Protein AF-A0A382XL90-F1 (afdb_monomer_lite)

pLDDT: mean 75.38, std 9.01, range [50.06, 89.25]

Organism: NCBI:txid408172

Radius of gyration: 14.76 Å; chains: 1; bounding box: 41×20×35 Å

Sequence (97 aa):
MTETKFIITWEVCWYNDSEEERTEYTDTIEEFDEDDGVESVEDFLEVSDEMFQDDRFDPESGIDQYLEEGGDVNIEYVKICDEDGNELWRDPDYKGE

Structure (mmCIF, N/CA/C/O backbone):
data_AF-A0A382XL90-F1
#
_entry.id   AF-A0A382XL90-F1
#
loop_
_atom_site.group_PDB
_atom_site.id
_atom_site.type_symbol
_atom_site.label_atom_id
_atom_site.label_alt_id
_atom_site.label_comp_id
_atom_site.label_asym_id
_atom_site.label_entity_id
_atom_site.label_seq_id
_atom_site.pdbx_PDB_ins_code
_atom_site.Cartn_x
_atom_site.Cartn_y
_atom_site.Cartn_z
_atom_site.occupancy
_atom_site.B_iso_or_equiv
_atom_site.auth_seq_id
_atom_site.auth_comp_id
_atom_site.auth_asym_id
_atom_site.auth_atom_id
_atom_site.pdbx_PDB_model_num
ATOM 1 N N . MET A 1 1 ? -22.452 5.679 9.203 1.00 50.06 1 MET A N 1
ATOM 2 C CA . MET A 1 1 ? -21.572 6.064 8.093 1.00 50.06 1 MET A CA 1
ATOM 3 C C . MET A 1 1 ? -20.177 5.830 8.618 1.00 50.06 1 M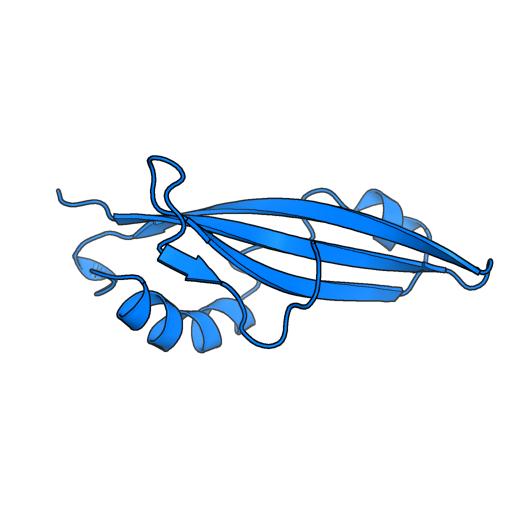ET A C 1
ATOM 5 O O . MET A 1 1 ? -19.531 6.745 9.113 1.00 50.06 1 MET A O 1
ATOM 9 N N . THR A 1 2 ? -19.834 4.555 8.742 1.00 56.06 2 THR A N 1
ATOM 10 C CA . THR A 1 2 ? -18.453 4.115 8.898 1.00 56.06 2 THR A CA 1
ATOM 11 C C . THR A 1 2 ? -17.988 3.858 7.477 1.00 56.06 2 THR A C 1
ATOM 13 O O . THR A 1 2 ? -18.216 2.782 6.944 1.00 56.06 2 THR A O 1
ATOM 16 N N . GLU A 1 3 ? -17.511 4.916 6.831 1.00 73.88 3 GLU A N 1
ATOM 17 C CA . GLU A 1 3 ? -16.826 4.819 5.544 1.00 73.88 3 GLU A CA 1
ATOM 18 C C . GLU A 1 3 ? -15.400 4.361 5.867 1.00 73.88 3 GLU A C 1
ATOM 20 O O . GLU A 1 3 ? -14.725 4.999 6.678 1.00 73.88 3 GLU A O 1
ATOM 25 N N . THR A 1 4 ? -14.976 3.223 5.320 1.00 82.19 4 THR A N 1
ATOM 26 C CA . THR A 1 4 ? -13.622 2.696 5.517 1.00 82.19 4 THR A CA 1
ATOM 27 C C . THR A 1 4 ? -12.767 3.146 4.350 1.00 82.19 4 THR A C 1
ATOM 29 O O . THR A 1 4 ? -13.088 2.874 3.195 1.00 82.19 4 THR A O 1
ATOM 32 N N . LYS A 1 5 ? -11.663 3.825 4.634 1.00 86.00 5 LYS A N 1
ATOM 33 C CA . LYS A 1 5 ? -10.788 4.371 3.603 1.00 86.00 5 LYS A CA 1
ATOM 34 C C . LYS A 1 5 ? -9.427 3.701 3.644 1.00 86.00 5 LYS A C 1
ATOM 36 O O . LYS A 1 5 ? -8.784 3.657 4.691 1.00 86.00 5 LYS A O 1
ATOM 41 N N . PHE A 1 6 ? -8.981 3.227 2.488 1.00 86.56 6 PHE A N 1
ATOM 42 C CA . PHE A 1 6 ? -7.675 2.609 2.326 1.00 86.56 6 PHE A CA 1
ATOM 43 C C . PHE A 1 6 ? -6.833 3.390 1.328 1.00 86.56 6 PHE A C 1
ATOM 45 O O . PHE A 1 6 ? -7.299 3.826 0.276 1.00 86.56 6 PHE A O 1
ATOM 52 N N . ILE A 1 7 ? -5.566 3.555 1.677 1.00 87.88 7 ILE A N 1
ATOM 53 C CA . ILE A 1 7 ? -4.546 4.162 0.835 1.00 87.88 7 ILE A CA 1
ATOM 54 C C . ILE A 1 7 ? -3.621 3.039 0.401 1.00 87.88 7 ILE A C 1
ATOM 56 O O . ILE A 1 7 ? -2.858 2.491 1.196 1.00 87.88 7 ILE A O 1
ATOM 60 N N . ILE A 1 8 ? -3.702 2.688 -0.867 1.00 85.44 8 ILE A N 1
ATOM 61 C CA . ILE A 1 8 ? -2.953 1.600 -1.462 1.00 85.44 8 ILE A CA 1
ATOM 62 C C . ILE A 1 8 ? -1.736 2.199 -2.150 1.00 85.44 8 ILE A C 1
ATOM 64 O O . ILE A 1 8 ? -1.871 3.113 -2.954 1.00 85.44 8 ILE A O 1
ATOM 68 N N . THR A 1 9 ? -0.543 1.718 -1.819 1.00 86.19 9 THR A N 1
ATOM 69 C CA . THR A 1 9 ? 0.695 2.137 -2.483 1.00 86.19 9 THR A CA 1
ATOM 70 C C . THR A 1 9 ? 1.171 1.046 -3.430 1.00 86.19 9 THR A C 1
ATOM 72 O O . THR A 1 9 ? 1.270 -0.122 -3.041 1.00 86.19 9 THR A O 1
ATOM 75 N N . TRP A 1 10 ? 1.537 1.458 -4.634 1.00 83.50 10 TRP A N 1
ATOM 76 C CA . TRP A 1 10 ? 2.068 0.618 -5.696 1.00 83.50 10 TRP A CA 1
ATOM 77 C C . TRP A 1 10 ? 3.508 1.000 -5.978 1.00 83.50 10 TRP A C 1
ATOM 79 O O . TRP A 1 10 ? 3.871 2.175 -5.919 1.00 83.50 10 TRP A O 1
ATOM 89 N N . GLU A 1 11 ? 4.321 0.007 -6.298 1.00 82.81 11 GLU A N 1
ATOM 90 C CA . GLU A 1 11 ? 5.650 0.190 -6.844 1.00 82.81 11 GLU A CA 1
ATOM 91 C C . GLU A 1 11 ? 5.562 -0.158 -8.316 1.00 82.81 11 GLU A C 1
ATOM 93 O O . GLU A 1 11 ? 5.352 -1.305 -8.703 1.00 82.81 11 GLU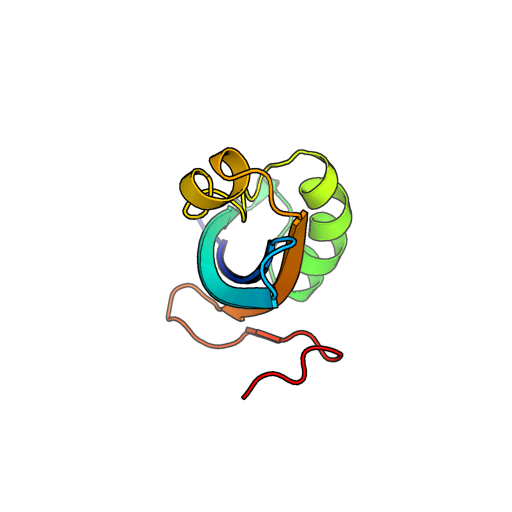 A O 1
ATOM 98 N N . VAL A 1 12 ? 5.700 0.861 -9.143 1.00 80.25 12 VAL A N 1
ATOM 99 C CA . VAL A 1 12 ? 5.637 0.724 -10.581 1.00 80.25 12 VAL A CA 1
ATOM 100 C C . VAL A 1 12 ? 7.054 0.787 -11.114 1.00 80.25 12 VAL A C 1
ATOM 102 O O . VAL A 1 12 ? 7.699 1.835 -11.099 1.00 80.25 12 VAL A O 1
ATOM 105 N N . CYS A 1 13 ? 7.561 -0.353 -11.561 1.00 77.25 13 CYS A N 1
ATOM 106 C CA . CYS A 1 13 ? 8.887 -0.472 -12.136 1.00 77.25 13 CYS A CA 1
ATOM 107 C C . CYS A 1 13 ? 8.770 -0.522 -13.658 1.00 77.25 13 CYS A C 1
ATOM 109 O O . CYS A 1 13 ? 8.296 -1.500 -14.232 1.00 77.25 13 CYS A O 1
ATOM 111 N N . TRP A 1 14 ? 9.192 0.546 -14.320 1.00 76.88 14 TRP A N 1
ATOM 112 C CA . TRP A 1 14 ? 9.263 0.623 -15.771 1.00 76.88 14 TRP A CA 1
ATOM 113 C C . TRP A 1 14 ? 10.660 0.254 -16.252 1.00 76.88 14 TRP A C 1
ATOM 115 O O . TRP A 1 14 ? 11.662 0.720 -15.704 1.00 76.88 14 TRP A O 1
ATOM 125 N N . TYR A 1 15 ? 10.730 -0.546 -17.308 1.00 72.31 15 TYR A N 1
ATOM 126 C CA . TYR A 1 15 ? 11.983 -0.917 -17.949 1.00 72.31 15 TYR A CA 1
ATOM 127 C C . TYR A 1 15 ? 11.845 -0.839 -19.466 1.00 72.31 15 TYR A C 1
ATOM 129 O O . TYR A 1 15 ? 10.965 -1.443 -20.082 1.00 72.31 15 TYR A O 1
ATOM 137 N N . ASN A 1 16 ? 12.757 -0.089 -20.078 1.00 71.38 16 ASN A N 1
ATOM 138 C CA . ASN A 1 16 ? 12.852 0.053 -21.527 1.00 71.38 16 ASN A CA 1
ATOM 139 C C . ASN A 1 16 ? 14.081 -0.694 -22.060 1.00 71.38 16 ASN A C 1
ATOM 141 O O . ASN A 1 16 ? 15.057 -0.920 -21.345 1.00 71.38 16 ASN A O 1
ATOM 145 N N . ASP A 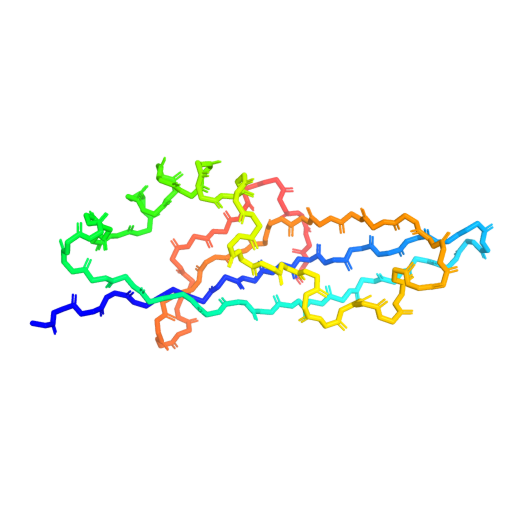1 17 ? 14.061 -1.017 -23.352 1.00 66.81 17 ASP A N 1
ATOM 146 C CA . ASP A 1 17 ? 15.135 -1.668 -24.117 1.00 66.81 17 ASP A CA 1
ATOM 147 C C . ASP A 1 17 ? 16.488 -0.921 -24.014 1.00 66.81 17 ASP A C 1
ATOM 149 O O . ASP A 1 17 ? 17.538 -1.471 -24.331 1.00 66.81 17 ASP A O 1
ATOM 153 N N . SER A 1 18 ? 16.479 0.329 -23.525 1.00 63.62 18 SER A N 1
ATOM 154 C CA . SER A 1 18 ? 17.669 1.158 -23.273 1.00 63.62 18 SER A CA 1
ATOM 155 C C . SER A 1 18 ? 18.365 0.932 -21.915 1.00 63.62 18 SER A C 1
ATOM 157 O O . SER A 1 18 ? 19.249 1.710 -21.570 1.00 63.62 18 SER A O 1
ATOM 159 N N . GLU A 1 19 ? 18.025 -0.126 -21.166 1.00 60.19 19 GLU A N 1
ATOM 160 C CA . GLU A 1 19 ? 18.611 -0.473 -19.849 1.00 60.19 19 GLU A CA 1
ATOM 161 C C . GLU A 1 19 ? 18.361 0.567 -18.731 1.00 60.19 19 GLU A C 1
ATOM 163 O O . GLU A 1 19 ? 19.024 0.542 -17.695 1.00 60.19 19 GLU A O 1
ATOM 168 N N . GLU A 1 20 ? 17.403 1.479 -18.913 1.00 62.44 20 GLU A N 1
ATOM 169 C CA . GLU A 1 20 ? 16.965 2.406 -17.865 1.00 62.44 20 GLU A CA 1
ATOM 170 C C . GLU A 1 20 ? 15.768 1.798 -17.125 1.00 62.44 20 GLU A C 1
ATOM 172 O O . GLU A 1 20 ? 14.665 1.709 -17.665 1.00 62.44 20 GLU A O 1
ATOM 177 N N . GLU A 1 21 ? 16.014 1.350 -15.892 1.00 68.31 21 GLU A N 1
ATOM 178 C CA . GLU A 1 21 ? 14.985 0.943 -14.934 1.00 68.31 21 GLU A CA 1
ATOM 179 C C . GLU A 1 21 ? 14.543 2.160 -14.113 1.00 68.31 21 GLU A C 1
ATOM 181 O O . GLU A 1 21 ? 15.367 2.903 -13.566 1.00 68.31 21 GLU A O 1
ATOM 186 N N . ARG A 1 22 ? 13.233 2.403 -14.056 1.00 74.62 22 ARG A N 1
ATOM 187 C CA . ARG A 1 22 ? 12.650 3.520 -13.318 1.00 74.62 22 ARG A CA 1
ATOM 188 C C . ARG A 1 22 ? 11.539 3.020 -12.416 1.00 74.62 22 ARG A C 1
ATOM 190 O O . ARG A 1 22 ? 10.501 2.581 -12.891 1.00 74.62 22 ARG A O 1
ATOM 197 N N . THR A 1 23 ? 11.765 3.143 -11.118 1.00 77.00 23 THR A N 1
ATOM 198 C CA . THR A 1 23 ? 10.773 2.825 -10.095 1.00 77.00 23 THR A CA 1
ATOM 199 C C . THR A 1 23 ? 10.054 4.100 -9.676 1.00 77.00 23 THR A C 1
ATOM 201 O O . THR A 1 23 ? 10.690 5.050 -9.212 1.00 77.00 23 THR A O 1
ATOM 204 N N . GLU A 1 24 ? 8.739 4.135 -9.845 1.00 79.62 24 GLU A N 1
ATOM 205 C CA . GLU A 1 24 ? 7.864 5.195 -9.350 1.00 79.62 24 GLU A CA 1
ATOM 206 C C . GLU A 1 24 ? 6.864 4.599 -8.360 1.00 79.62 24 GLU A C 1
ATOM 208 O O . GLU A 1 24 ? 6.400 3.476 -8.531 1.00 79.62 24 GLU A O 1
ATOM 213 N N . TYR A 1 25 ? 6.536 5.353 -7.316 1.00 81.38 25 TYR A N 1
ATOM 214 C CA . TYR A 1 25 ? 5.522 4.946 -6.352 1.00 81.38 25 TYR A CA 1
ATOM 215 C C . TYR A 1 25 ? 4.246 5.723 -6.627 1.00 81.38 25 TYR A C 1
ATOM 217 O O . TYR A 1 25 ? 4.275 6.957 -6.625 1.00 81.38 25 TYR A O 1
ATOM 225 N N . THR A 1 26 ? 3.149 5.011 -6.848 1.00 82.25 26 THR A N 1
ATOM 226 C CA . THR A 1 26 ? 1.821 5.608 -7.001 1.00 82.25 26 THR A CA 1
ATOM 227 C C . THR A 1 26 ? 0.967 5.252 -5.793 1.00 82.25 26 THR A C 1
ATOM 229 O O . THR A 1 26 ? 1.164 4.216 -5.151 1.00 82.25 26 THR A O 1
ATOM 232 N N . ASP A 1 27 ? 0.048 6.141 -5.435 1.00 84.69 27 ASP A N 1
ATOM 233 C CA . ASP A 1 27 ? -0.924 5.908 -4.379 1.00 84.69 27 ASP A CA 1
ATOM 234 C C . ASP A 1 27 ? -2.343 6.007 -4.935 1.00 84.69 27 ASP A C 1
ATOM 236 O O . ASP A 1 27 ? -2.698 6.969 -5.615 1.00 84.69 27 ASP A O 1
ATOM 240 N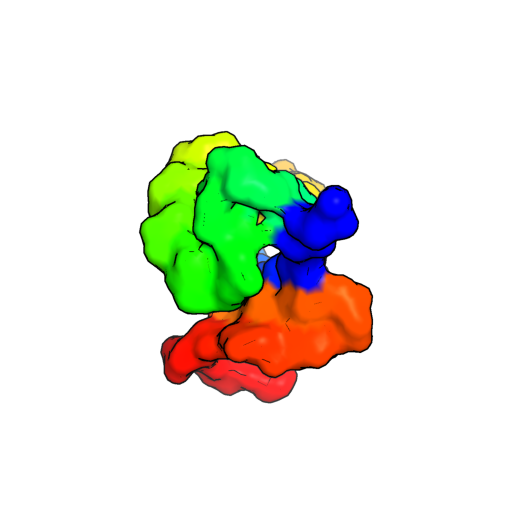 N . THR A 1 28 ? -3.149 4.994 -4.634 1.00 82.75 28 THR A N 1
ATOM 241 C CA . THR A 1 28 ? -4.576 4.965 -4.944 1.00 82.75 28 THR A CA 1
ATOM 242 C C . THR A 1 28 ? -5.346 5.040 -3.642 1.00 82.75 28 THR A C 1
ATOM 244 O O . THR A 1 28 ? -5.065 4.320 -2.684 1.00 82.75 28 THR A O 1
ATOM 247 N N . ILE A 1 29 ? -6.337 5.919 -3.605 1.00 84.50 29 ILE A N 1
ATOM 248 C CA . ILE A 1 29 ? -7.213 6.090 -2.457 1.00 84.50 29 ILE A CA 1
ATOM 249 C C . ILE A 1 29 ? -8.547 5.440 -2.803 1.00 84.50 29 ILE A C 1
ATOM 251 O O . ILE A 1 29 ? -9.202 5.909 -3.729 1.00 84.50 29 ILE A O 1
ATOM 255 N N . GLU A 1 30 ? -8.944 4.414 -2.049 1.00 81.75 30 GLU A N 1
ATOM 256 C CA . GLU A 1 30 ? -10.270 3.803 -2.171 1.00 81.75 30 GLU A CA 1
ATOM 257 C C . GLU A 1 30 ? -11.108 3.971 -0.909 1.00 81.75 30 GLU A C 1
ATOM 259 O O . GLU A 1 30 ? -10.611 3.910 0.220 1.00 81.75 30 GLU A O 1
ATOM 264 N N . GLU A 1 31 ? -12.403 4.175 -1.128 1.00 83.88 31 GLU A N 1
ATOM 265 C CA . GLU A 1 31 ? -13.397 4.432 -0.092 1.00 83.88 31 GLU A CA 1
ATOM 266 C C . GLU A 1 31 ? -14.488 3.359 -0.180 1.00 83.88 31 GLU A C 1
ATOM 268 O O . GLU A 1 31 ? -15.149 3.208 -1.206 1.00 83.88 31 GLU A O 1
ATOM 273 N N . PHE A 1 32 ? -14.654 2.602 0.902 1.00 81.69 32 PHE A N 1
ATOM 274 C CA . PHE A 1 32 ? -15.611 1.510 1.025 1.00 81.69 32 PHE A CA 1
ATOM 275 C C . PHE A 1 32 ? -16.740 1.906 1.971 1.00 81.69 32 PHE A C 1
ATOM 277 O O . PHE A 1 32 ? -16.512 2.392 3.082 1.00 81.69 32 PHE A O 1
ATOM 284 N N . ASP A 1 33 ? -17.970 1.660 1.540 1.00 81.12 33 ASP A N 1
ATOM 285 C CA . ASP A 1 33 ? -19.165 1.826 2.363 1.00 81.12 33 ASP A CA 1
ATOM 286 C C . ASP A 1 33 ? -19.496 0.539 3.145 1.00 81.12 33 ASP A C 1
ATOM 288 O O . ASP A 1 33 ? -19.024 -0.551 2.825 1.00 81.12 33 ASP A O 1
ATOM 292 N N . GLU A 1 34 ? -20.395 0.632 4.136 1.00 75.31 34 GLU A N 1
ATOM 293 C CA . GLU A 1 34 ? -20.915 -0.542 4.874 1.00 75.31 34 GLU A CA 1
ATOM 294 C C . GLU A 1 34 ? -21.556 -1.605 3.948 1.00 75.31 34 GLU A C 1
ATOM 296 O O . GLU A 1 34 ? -21.643 -2.773 4.322 1.00 75.31 34 GLU A O 1
ATOM 301 N N . ASP A 1 35 ? -22.017 -1.218 2.751 1.00 76.25 35 ASP A N 1
ATOM 302 C CA . ASP A 1 35 ? -22.622 -2.129 1.762 1.00 76.25 35 ASP A CA 1
ATOM 303 C C . ASP A 1 35 ? -21.568 -2.939 0.979 1.00 76.25 35 ASP A C 1
ATOM 305 O O . ASP A 1 35 ? -21.885 -4.015 0.474 1.00 76.25 35 ASP A O 1
ATOM 309 N N . ASP A 1 36 ? -20.316 -2.463 0.917 1.00 74.81 36 ASP A N 1
ATOM 310 C CA . ASP A 1 36 ? -19.201 -3.162 0.255 1.00 74.81 36 ASP A CA 1
ATOM 311 C C . ASP A 1 36 ? -18.721 -4.374 1.073 1.00 74.81 36 ASP A C 1
ATOM 313 O O . ASP A 1 36 ? -18.046 -5.255 0.550 1.00 74.81 36 ASP A O 1
ATOM 317 N N . GLY A 1 37 ? -19.088 -4.444 2.359 1.00 75.00 37 GLY A N 1
ATOM 318 C CA . GLY A 1 37 ? -18.689 -5.523 3.266 1.00 75.00 37 GLY A CA 1
ATOM 319 C C . GLY A 1 37 ? -17.260 -5.400 3.799 1.00 75.00 37 GLY A C 1
ATOM 320 O O . GLY A 1 37 ? -16.868 -6.192 4.646 1.00 75.00 37 GLY A O 1
ATOM 321 N N . VAL A 1 38 ? -16.508 -4.379 3.382 1.00 81.12 38 VAL A N 1
ATOM 322 C CA . VAL A 1 38 ? -15.103 -4.202 3.756 1.00 81.12 38 VAL A CA 1
ATOM 323 C C . VAL A 1 38 ? -14.966 -3.395 5.053 1.00 81.12 38 VAL A C 1
ATOM 325 O O . VAL A 1 38 ? -14.885 -2.165 5.058 1.00 81.12 38 VAL A O 1
ATOM 328 N N . GLU A 1 39 ? -14.902 -4.096 6.185 1.00 80.19 39 GLU A N 1
ATOM 329 C CA . GLU A 1 39 ? -14.708 -3.482 7.512 1.00 80.19 39 GLU A CA 1
ATOM 330 C C . GLU A 1 39 ? -13.234 -3.439 7.960 1.00 80.19 39 GLU A C 1
ATOM 332 O O . GLU A 1 39 ? -12.893 -2.815 8.966 1.00 80.19 39 GLU A O 1
ATOM 337 N N . SER A 1 40 ? -12.337 -4.156 7.280 1.00 82.50 40 SER A N 1
ATOM 338 C CA . SER A 1 40 ? -10.932 -4.307 7.682 1.00 82.50 40 SER A CA 1
ATOM 339 C C . SER A 1 40 ? -10.037 -4.652 6.499 1.00 82.50 40 SER A C 1
ATOM 341 O O . SER A 1 40 ? -10.508 -5.097 5.458 1.00 82.50 40 SER A O 1
ATOM 343 N N . VAL A 1 41 ? -8.723 -4.494 6.686 1.00 83.25 41 VAL A N 1
ATOM 344 C CA . VAL A 1 41 ? -7.728 -4.804 5.649 1.00 83.25 41 VAL A CA 1
ATOM 345 C C . VAL A 1 41 ? -7.767 -6.269 5.206 1.00 83.25 41 VAL A C 1
ATOM 347 O O . VAL A 1 41 ? -7.512 -6.559 4.048 1.00 83.25 41 VAL A O 1
ATOM 350 N N . GLU A 1 42 ? -8.105 -7.197 6.105 1.00 83.31 42 GLU A N 1
ATOM 351 C CA . GLU A 1 42 ? -8.250 -8.618 5.761 1.00 83.31 42 GLU A CA 1
ATOM 352 C C . GLU A 1 42 ? -9.427 -8.841 4.804 1.00 83.31 42 GLU A C 1
ATOM 354 O O . GLU A 1 42 ? -9.263 -9.522 3.799 1.00 83.31 42 GLU A O 1
ATOM 359 N N . ASP A 1 43 ? -10.565 -8.197 5.072 1.00 85.69 43 ASP A N 1
ATOM 360 C CA . ASP A 1 43 ? -11.755 -8.240 4.215 1.00 85.69 43 ASP A CA 1
ATOM 361 C C . ASP A 1 43 ? -11.460 -7.605 2.849 1.00 85.69 43 ASP A C 1
ATOM 363 O O . ASP A 1 43 ? -11.748 -8.179 1.801 1.00 85.69 43 ASP A O 1
ATOM 367 N N . PHE A 1 44 ? -10.749 -6.469 2.863 1.00 83.31 44 PHE A N 1
ATOM 368 C CA . PHE A 1 44 ? -10.252 -5.826 1.651 1.00 83.31 44 PHE A CA 1
ATOM 369 C C . PHE A 1 44 ? -9.376 -6.786 0.844 1.00 83.31 44 PHE A C 1
ATOM 371 O O . PHE A 1 44 ? -9.558 -6.884 -0.357 1.00 83.31 44 PHE A O 1
ATOM 378 N N . LEU A 1 45 ? -8.444 -7.509 1.471 1.00 81.12 45 LEU A N 1
ATOM 379 C CA . LEU A 1 45 ? -7.568 -8.459 0.776 1.00 81.12 45 LEU A CA 1
ATOM 380 C C . LEU A 1 45 ? -8.323 -9.668 0.206 1.00 81.12 45 LEU A C 1
ATOM 382 O O . LEU A 1 45 ? -7.871 -10.244 -0.781 1.00 81.12 45 LEU A O 1
ATOM 386 N N . GLU A 1 46 ? -9.451 -10.057 0.804 1.00 84.12 46 GLU A N 1
ATOM 387 C CA . GLU A 1 46 ? -10.307 -11.113 0.256 1.00 84.12 46 GLU A CA 1
ATOM 388 C C . GLU A 1 46 ? -11.066 -10.651 -0.994 1.00 84.12 46 GLU A C 1
ATOM 390 O O . GLU A 1 46 ? -11.211 -11.435 -1.933 1.00 84.12 46 GLU A O 1
ATOM 395 N N . VAL A 1 47 ? -11.524 -9.395 -1.037 1.00 78.31 47 VAL A N 1
ATOM 396 C CA . VAL A 1 47 ? -12.256 -8.850 -2.197 1.00 78.31 47 VAL A CA 1
ATOM 397 C C . VAL A 1 47 ? -11.348 -8.194 -3.236 1.00 78.31 47 VAL A C 1
ATOM 399 O O . VAL A 1 47 ? -11.729 -8.082 -4.403 1.00 78.31 47 VAL A O 1
ATOM 402 N N . SER A 1 48 ? -10.144 -7.771 -2.844 1.00 73.12 48 SER A N 1
ATOM 403 C CA . SER A 1 48 ? -9.255 -6.993 -3.702 1.00 73.12 48 SER A CA 1
ATOM 404 C C . SER A 1 48 ? -8.813 -7.801 -4.907 1.00 73.12 48 SER A C 1
ATOM 406 O O . SER A 1 48 ? -8.837 -7.249 -5.997 1.00 73.12 48 SER A O 1
ATOM 408 N N . ASP A 1 49 ? -8.504 -9.096 -4.763 1.00 70.31 49 ASP A N 1
ATOM 409 C CA . ASP A 1 49 ? -8.123 -9.990 -5.876 1.00 70.31 49 ASP A CA 1
ATOM 410 C C . ASP A 1 49 ? -9.171 -10.007 -7.008 1.00 70.31 49 ASP A C 1
ATOM 412 O O . ASP A 1 49 ? -8.826 -10.060 -8.190 1.00 70.31 49 ASP A O 1
ATOM 416 N N . GLU A 1 50 ? -10.457 -9.889 -6.660 1.00 71.81 50 GLU A N 1
ATOM 417 C CA . GLU A 1 50 ? -11.548 -9.786 -7.634 1.00 71.81 50 GLU A CA 1
ATOM 418 C C . GLU A 1 50 ? -11.664 -8.357 -8.199 1.00 71.81 50 GLU A C 1
ATOM 420 O O . GLU A 1 50 ? -11.816 -8.182 -9.408 1.00 71.81 50 GLU A O 1
ATOM 425 N N . MET A 1 51 ? -11.506 -7.326 -7.360 1.00 68.81 51 MET A N 1
ATOM 426 C CA . MET A 1 51 ? -11.535 -5.912 -7.775 1.00 68.81 51 MET A CA 1
ATOM 427 C C . MET A 1 51 ? -10.351 -5.502 -8.661 1.00 68.81 51 MET A C 1
ATOM 429 O O . MET A 1 51 ? -10.480 -4.618 -9.508 1.00 68.81 51 MET A O 1
ATOM 433 N N . PHE A 1 52 ? -9.209 -6.162 -8.496 1.00 64.81 52 PHE A N 1
ATOM 434 C CA . PHE A 1 52 ? -7.998 -5.991 -9.290 1.00 64.81 52 PHE A CA 1
ATOM 435 C C . PHE A 1 52 ? -8.196 -6.318 -10.765 1.00 64.81 52 PHE A C 1
ATOM 437 O O . PHE A 1 52 ? -7.527 -5.749 -11.624 1.00 64.81 52 PHE A O 1
ATOM 444 N N . GLN A 1 53 ? -9.114 -7.235 -11.065 1.00 61.25 53 GLN A N 1
ATOM 445 C CA . GLN A 1 53 ? -9.395 -7.647 -12.437 1.00 61.25 53 GLN A CA 1
ATOM 446 C C . GLN A 1 53 ? -10.174 -6.585 -13.221 1.00 61.25 53 GLN A C 1
ATOM 448 O O . GLN A 1 53 ? -10.203 -6.653 -14.449 1.00 61.25 53 GLN A O 1
ATOM 453 N N . ASP A 1 54 ? -10.789 -5.618 -12.534 1.00 59.91 54 ASP A N 1
ATOM 454 C CA . ASP A 1 54 ? -11.666 -4.608 -13.137 1.00 59.91 54 ASP A CA 1
ATOM 455 C C . ASP A 1 54 ? -10.959 -3.266 -13.392 1.00 59.91 54 ASP A C 1
ATOM 457 O O . ASP A 1 54 ? -11.627 -2.261 -13.611 1.00 59.91 54 ASP A O 1
ATOM 461 N N . ASP A 1 55 ? -9.619 -3.226 -13.343 1.00 64.38 55 ASP A N 1
ATOM 462 C CA . ASP A 1 55 ? -8.821 -1.997 -13.540 1.00 64.38 55 ASP A CA 1
ATOM 463 C C . ASP A 1 55 ? -9.181 -0.872 -12.542 1.00 64.38 55 ASP A C 1
ATOM 465 O O . ASP A 1 55 ? -8.821 0.289 -12.699 1.00 64.38 55 ASP A O 1
ATOM 469 N N . ARG A 1 56 ? -9.903 -1.218 -11.467 1.00 68.75 56 ARG A N 1
ATOM 470 C CA . ARG A 1 56 ? -10.538 -0.270 -10.540 1.00 68.75 56 ARG A CA 1
ATOM 471 C C . ARG A 1 56 ? -9.537 0.634 -9.829 1.00 68.75 56 ARG A C 1
ATOM 473 O O . ARG A 1 56 ? -9.869 1.762 -9.478 1.00 68.75 56 ARG A O 1
ATOM 480 N N . PHE A 1 57 ? -8.340 0.118 -9.579 1.00 69.38 57 PHE A N 1
ATOM 481 C CA . PHE A 1 57 ? -7.321 0.814 -8.805 1.00 69.38 57 PHE A CA 1
ATOM 482 C C . PHE A 1 57 ? -6.413 1.711 -9.644 1.00 69.38 57 PHE A C 1
ATOM 484 O O . PHE A 1 57 ? -5.692 2.510 -9.047 1.00 69.38 57 PHE A O 1
ATOM 491 N N . ASP A 1 58 ? -6.440 1.555 -10.975 1.00 71.00 58 ASP A N 1
ATOM 492 C CA . ASP A 1 58 ? -5.629 2.293 -11.951 1.00 71.00 58 ASP A CA 1
ATOM 493 C C . ASP A 1 58 ? -4.221 2.632 -11.402 1.00 71.00 58 ASP A C 1
ATOM 495 O O . ASP A 1 58 ? -3.864 3.798 -11.219 1.00 71.00 58 ASP A O 1
ATOM 499 N N . PRO A 1 59 ? -3.420 1.616 -11.016 1.00 70.12 59 PRO A N 1
ATOM 500 C CA . PRO A 1 59 ? -2.104 1.838 -10.407 1.00 70.12 59 PRO A CA 1
ATOM 501 C C . PRO A 1 59 ? -1.131 2.552 -11.357 1.00 70.12 59 PRO A C 1
ATOM 503 O O . PRO A 1 59 ? -0.114 3.104 -10.926 1.00 70.12 59 PRO A O 1
ATOM 506 N N . GLU A 1 60 ? -1.459 2.544 -12.649 1.00 68.25 60 GLU A N 1
ATOM 507 C CA . GLU A 1 60 ? -0.771 3.237 -13.725 1.00 68.25 60 GLU A CA 1
ATOM 508 C C . GLU A 1 60 ? -1.184 4.712 -13.902 1.00 68.25 60 GLU A C 1
ATOM 510 O O . GLU A 1 60 ? -0.480 5.441 -14.606 1.00 68.25 60 GLU A O 1
ATOM 515 N N . SER A 1 61 ? -2.215 5.200 -13.197 1.00 66.12 61 SER A N 1
ATOM 516 C CA . SER A 1 61 ? -2.645 6.606 -13.185 1.00 66.12 61 SER A CA 1
ATOM 517 C C . SER A 1 61 ? -1.558 7.497 -12.570 1.00 66.12 61 SER A C 1
ATOM 519 O O . SER A 1 61 ? -1.574 7.866 -11.394 1.00 66.12 61 SER A O 1
ATOM 521 N N . GLY A 1 62 ? -0.576 7.862 -13.387 1.00 63.53 62 GLY A N 1
ATOM 522 C CA . GLY A 1 62 ? 0.631 8.586 -12.983 1.00 63.53 62 GLY A CA 1
ATOM 523 C C . GLY A 1 62 ? 1.870 8.208 -13.795 1.00 63.53 62 GLY A C 1
ATOM 524 O O . GLY A 1 62 ? 2.806 9.005 -13.885 1.00 63.53 62 GLY A O 1
ATOM 525 N N . ILE A 1 63 ? 1.848 7.038 -14.437 1.00 66.88 63 ILE A N 1
ATOM 526 C CA . ILE A 1 63 ? 2.931 6.502 -15.267 1.00 66.88 63 ILE A CA 1
ATOM 527 C C . ILE A 1 63 ? 2.535 6.312 -16.743 1.00 66.88 63 ILE A C 1
ATOM 529 O O . ILE A 1 63 ? 3.360 5.835 -17.521 1.00 66.88 63 ILE A O 1
ATOM 533 N N . ASP A 1 64 ? 1.347 6.775 -17.165 1.00 70.06 64 ASP A N 1
ATOM 534 C CA . ASP A 1 64 ? 0.899 6.839 -18.573 1.00 70.06 64 ASP A CA 1
ATOM 535 C C . ASP A 1 64 ? 1.986 7.333 -19.534 1.00 70.06 64 ASP A C 1
ATOM 537 O O . ASP A 1 64 ? 2.201 6.769 -20.606 1.00 70.06 64 ASP A O 1
ATOM 541 N N . GLN A 1 65 ? 2.723 8.372 -19.128 1.00 66.31 65 GLN A N 1
ATOM 542 C CA . GLN A 1 65 ? 3.794 8.950 -19.940 1.00 66.31 65 GLN A CA 1
ATOM 543 C C . GLN A 1 65 ? 4.906 7.941 -20.278 1.00 66.31 65 GLN A C 1
ATOM 545 O O . GLN A 1 65 ? 5.522 8.060 -21.331 1.00 66.31 65 GLN A O 1
ATOM 550 N N . TYR A 1 66 ? 5.150 6.942 -19.423 1.00 67.50 66 TYR A N 1
ATOM 551 C CA . TYR A 1 66 ? 6.153 5.896 -19.650 1.00 67.50 66 TYR A CA 1
ATOM 552 C C . TYR A 1 66 ? 5.589 4.714 -20.446 1.00 67.50 66 TYR A C 1
ATOM 554 O O . TYR A 1 66 ? 6.322 4.090 -21.219 1.00 67.50 66 TYR A O 1
ATOM 562 N N . LEU A 1 67 ? 4.288 4.431 -20.312 1.00 67.31 67 LEU A N 1
ATOM 563 C CA . LEU A 1 67 ? 3.578 3.482 -21.178 1.00 67.31 67 LEU A CA 1
ATOM 564 C C . LEU A 1 67 ? 3.586 3.966 -22.638 1.00 67.31 67 LEU A C 1
ATOM 566 O O . LEU A 1 67 ? 3.823 3.177 -23.554 1.00 67.31 67 LEU A O 1
ATOM 570 N N . GLU A 1 68 ? 3.431 5.275 -22.867 1.00 67.44 68 GLU A N 1
ATOM 571 C CA . GLU A 1 68 ? 3.546 5.881 -24.202 1.00 67.44 68 GLU A CA 1
ATOM 572 C C . GLU A 1 68 ? 4.962 5.766 -24.809 1.00 67.44 68 GLU A C 1
ATOM 574 O O . GLU A 1 68 ? 5.102 5.731 -26.035 1.00 67.44 68 GLU A O 1
ATOM 579 N N . GLU A 1 69 ? 6.014 5.662 -23.987 1.00 67.12 69 GLU A N 1
ATOM 580 C CA . GLU A 1 69 ? 7.408 5.499 -24.441 1.00 67.12 69 GLU A CA 1
ATOM 581 C C . GLU A 1 69 ? 7.756 4.065 -24.892 1.00 67.12 69 GLU A C 1
ATOM 583 O O . GLU A 1 69 ? 8.852 3.830 -25.409 1.00 67.12 69 GLU A O 1
ATOM 588 N N . GLY A 1 70 ? 6.820 3.116 -24.777 1.00 64.88 70 GLY A N 1
ATOM 589 C CA . GLY A 1 70 ? 6.949 1.769 -25.342 1.00 64.88 70 GLY A CA 1
ATOM 590 C C . GLY A 1 70 ? 7.839 0.809 -24.546 1.00 64.88 70 GLY A C 1
ATOM 591 O O . GLY A 1 70 ? 8.388 -0.119 -25.140 1.00 64.88 70 GLY A O 1
ATOM 592 N N . GLY A 1 71 ? 7.996 1.039 -23.239 1.00 67.44 71 GLY A N 1
ATOM 593 C CA . GLY A 1 71 ? 8.615 0.090 -22.306 1.00 67.44 71 GLY A CA 1
ATOM 594 C C . GLY A 1 71 ? 7.597 -0.868 -21.681 1.00 67.44 71 GLY A C 1
ATOM 595 O O . GLY A 1 71 ? 6.389 -0.638 -21.752 1.00 67.44 71 GLY A O 1
ATOM 596 N N . ASP A 1 72 ? 8.090 -1.940 -21.065 1.00 74.75 72 ASP A N 1
ATOM 597 C CA . ASP A 1 72 ? 7.264 -2.819 -20.241 1.00 74.75 72 ASP A CA 1
ATOM 598 C C . ASP A 1 72 ? 7.156 -2.231 -18.825 1.00 74.75 72 ASP A C 1
ATOM 600 O O . ASP A 1 72 ? 8.109 -1.658 -18.287 1.00 74.75 72 ASP A O 1
ATOM 604 N N . VAL A 1 73 ? 5.982 -2.387 -18.218 1.00 73.38 73 VAL A N 1
ATOM 605 C CA . VAL A 1 73 ? 5.708 -1.960 -16.845 1.00 73.38 73 VAL A CA 1
ATOM 606 C C . VAL A 1 73 ? 5.500 -3.192 -15.975 1.00 73.38 73 VAL A C 1
ATOM 608 O O . VAL A 1 73 ? 4.723 -4.082 -16.317 1.00 73.38 73 VAL A O 1
ATOM 611 N N . ASN A 1 74 ? 6.184 -3.227 -14.836 1.00 76.69 74 ASN A N 1
ATOM 612 C CA . ASN A 1 74 ? 5.830 -4.071 -13.706 1.00 76.69 74 ASN A CA 1
ATOM 613 C C . ASN A 1 74 ? 5.100 -3.237 -12.668 1.00 76.69 74 ASN A C 1
ATOM 615 O O . ASN A 1 74 ? 5.569 -2.155 -12.320 1.00 76.69 74 ASN A O 1
ATOM 619 N N . ILE A 1 75 ? 4.005 -3.759 -12.139 1.00 75.12 75 ILE A N 1
ATOM 620 C CA . ILE A 1 75 ? 3.285 -3.143 -11.032 1.00 75.12 75 ILE A CA 1
ATOM 621 C C . ILE A 1 75 ? 3.331 -4.142 -9.890 1.00 75.12 75 ILE A C 1
ATOM 623 O O . ILE A 1 75 ? 2.722 -5.209 -9.966 1.00 75.12 75 ILE A O 1
ATOM 627 N N . GLU A 1 76 ? 4.071 -3.799 -8.843 1.00 71.50 76 GLU A N 1
ATOM 628 C CA . GLU A 1 76 ? 4.141 -4.573 -7.615 1.00 71.50 76 GLU A CA 1
ATOM 629 C C . GLU A 1 76 ? 3.345 -3.889 -6.508 1.00 71.50 76 GLU A C 1
ATOM 631 O O . GLU A 1 76 ? 3.347 -2.669 -6.323 1.00 71.50 76 GLU A O 1
ATOM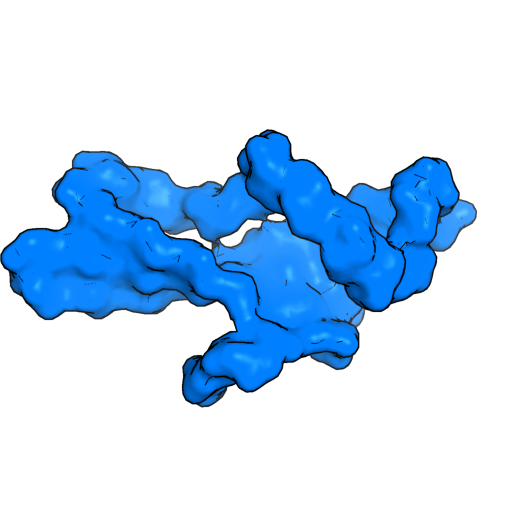 636 N N . TYR A 1 77 ? 2.625 -4.716 -5.763 1.00 71.19 77 TYR A N 1
ATOM 637 C CA . TYR A 1 77 ? 1.817 -4.280 -4.647 1.00 71.19 77 TYR A CA 1
ATOM 638 C C . TYR A 1 77 ? 2.693 -4.046 -3.425 1.00 71.19 77 TYR A C 1
ATOM 640 O O . TYR A 1 77 ? 3.411 -4.948 -3.003 1.00 71.19 77 TYR A O 1
ATOM 648 N N . VAL A 1 78 ? 2.646 -2.850 -2.839 1.00 76.06 78 VAL A N 1
ATOM 649 C CA . VAL A 1 78 ? 3.606 -2.496 -1.784 1.00 76.06 78 VAL A CA 1
ATOM 650 C C . VAL A 1 78 ? 2.967 -2.591 -0.417 1.00 76.06 78 VAL A C 1
ATOM 652 O O . VAL A 1 78 ? 3.465 -3.297 0.461 1.00 76.06 78 VAL A O 1
ATOM 655 N N . LYS A 1 79 ? 1.890 -1.834 -0.195 1.00 87.12 79 LYS A N 1
ATOM 656 C CA . LYS A 1 79 ? 1.280 -1.692 1.131 1.00 87.12 79 LYS A CA 1
ATOM 657 C C . LYS A 1 79 ? -0.111 -1.080 1.080 1.00 87.12 79 LYS A C 1
ATOM 659 O O . LYS A 1 79 ? -0.448 -0.347 0.154 1.00 87.12 79 LYS A O 1
ATOM 664 N N . ILE A 1 80 ? -0.859 -1.326 2.150 1.00 86.88 80 ILE A N 1
ATOM 665 C CA . ILE A 1 80 ? -2.141 -0.703 2.460 1.00 86.88 80 ILE A CA 1
ATOM 666 C C . ILE A 1 80 ? -1.985 0.088 3.746 1.00 86.88 80 ILE A C 1
ATOM 668 O O . ILE A 1 80 ? -1.596 -0.453 4.787 1.00 86.88 80 ILE A O 1
ATOM 672 N N . CYS A 1 81 ? -2.364 1.351 3.683 1.00 88.75 81 CYS A N 1
ATOM 673 C CA . CYS A 1 81 ? -2.518 2.204 4.839 1.00 88.75 81 CYS A CA 1
ATOM 674 C C . CYS A 1 81 ? -3.993 2.543 5.083 1.00 88.75 81 CYS A C 1
ATOM 676 O O . CYS A 1 81 ? -4.816 2.539 4.174 1.00 88.75 81 CYS A O 1
ATOM 678 N N . ASP A 1 82 ? -4.299 2.848 6.332 1.00 87.94 82 ASP A N 1
ATOM 679 C CA . ASP A 1 82 ? -5.536 3.479 6.793 1.00 87.94 82 ASP A CA 1
ATOM 680 C C . ASP A 1 82 ? -5.591 4.976 6.398 1.00 87.94 82 ASP A C 1
ATOM 682 O O . ASP A 1 82 ? -4.595 5.535 5.926 1.00 87.94 82 ASP A O 1
ATOM 686 N N . GLU A 1 83 ? -6.729 5.645 6.619 1.00 84.56 83 GLU A N 1
ATOM 687 C CA . GLU A 1 83 ? -6.932 7.075 6.344 1.00 84.56 83 GLU A CA 1
ATOM 688 C C . GLU A 1 83 ? -5.928 7.999 7.051 1.00 84.56 83 GLU A C 1
ATOM 690 O O . GLU A 1 83 ? -5.536 9.027 6.494 1.00 84.56 83 GLU A O 1
ATOM 695 N N . ASP A 1 84 ? -5.456 7.623 8.244 1.00 84.56 84 ASP A N 1
ATOM 696 C CA . ASP A 1 84 ? -4.436 8.364 8.990 1.00 84.56 84 ASP A CA 1
ATOM 697 C C . ASP A 1 84 ? -3.004 8.047 8.497 1.00 84.56 84 ASP A C 1
ATOM 699 O O . ASP A 1 84 ? -2.018 8.560 9.037 1.00 84.56 84 ASP A O 1
ATOM 703 N N . GLY A 1 85 ? -2.857 7.202 7.470 1.00 82.12 85 GLY A N 1
ATOM 704 C CA . GLY A 1 85 ? -1.571 6.771 6.918 1.00 82.12 85 GLY A CA 1
ATOM 705 C C . GLY A 1 85 ? -0.879 5.679 7.739 1.00 82.12 85 GLY A C 1
ATOM 706 O O . GLY A 1 85 ? 0.315 5.431 7.548 1.00 82.12 85 GLY A O 1
ATOM 707 N N . ASN A 1 86 ? -1.599 5.029 8.658 1.00 87.00 86 ASN A N 1
ATOM 708 C CA . ASN A 1 86 ? -1.075 3.899 9.421 1.00 87.00 86 ASN A CA 1
ATOM 709 C C . ASN A 1 86 ? -1.006 2.656 8.532 1.00 87.00 86 ASN A C 1
ATOM 711 O O . ASN A 1 86 ? -2.014 2.272 7.951 1.00 87.00 86 ASN A O 1
ATOM 715 N N . GLU A 1 87 ? 0.154 2.002 8.461 1.00 89.25 87 GLU A N 1
ATOM 716 C CA . GLU A 1 87 ? 0.302 0.736 7.736 1.00 89.25 87 GLU A CA 1
ATOM 717 C C . GLU A 1 87 ? -0.586 -0.337 8.380 1.00 89.25 87 GLU A C 1
ATOM 719 O O . GLU A 1 87 ? -0.387 -0.719 9.536 1.00 89.25 87 GLU A O 1
ATOM 724 N N . LEU A 1 88 ? -1.580 -0.802 7.628 1.00 87.81 88 LEU A N 1
ATOM 725 C CA . LEU A 1 88 ? -2.451 -1.905 8.021 1.00 87.81 88 LEU A CA 1
ATOM 726 C C . LEU A 1 88 ? -1.903 -3.234 7.512 1.00 87.81 88 LEU A C 1
ATOM 728 O O . LEU A 1 88 ? -2.027 -4.259 8.181 1.00 87.81 88 LEU A O 1
ATOM 732 N N . TRP A 1 89 ? -1.301 -3.210 6.325 1.00 87.38 89 TRP A N 1
ATOM 733 C CA . TRP A 1 89 ? -0.736 -4.381 5.681 1.00 87.38 89 TRP A CA 1
ATOM 734 C C . TRP A 1 89 ? 0.372 -3.977 4.711 1.00 87.38 89 TRP A C 1
ATOM 736 O O . TRP A 1 89 ? 0.349 -2.892 4.133 1.00 87.38 89 TRP A O 1
ATOM 746 N N . ARG A 1 90 ? 1.332 -4.873 4.503 1.00 85.00 90 ARG A N 1
ATOM 747 C CA . ARG A 1 90 ? 2.434 -4.713 3.558 1.00 85.00 90 ARG A CA 1
ATOM 748 C C . ARG A 1 90 ? 2.691 -6.042 2.871 1.00 85.00 90 ARG A C 1
ATOM 750 O O . ARG A 1 90 ? 2.578 -7.088 3.517 1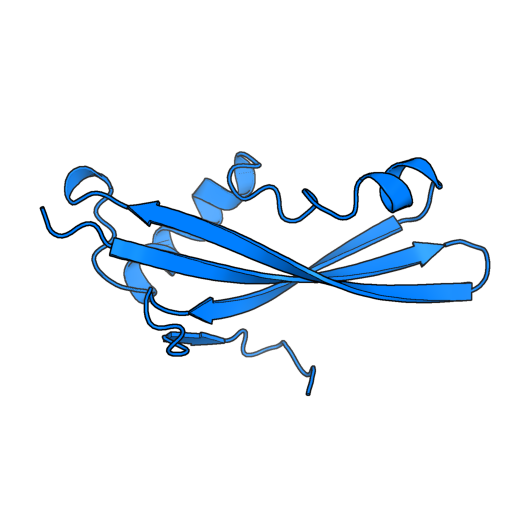.00 85.00 90 ARG A O 1
ATOM 757 N N . ASP A 1 91 ? 3.066 -5.986 1.598 1.00 82.31 91 ASP A N 1
ATOM 758 C CA . ASP A 1 91 ? 3.336 -7.196 0.844 1.00 82.31 91 ASP A CA 1
ATOM 759 C C . ASP A 1 91 ? 4.535 -7.949 1.444 1.00 82.31 91 ASP A C 1
ATOM 761 O O . ASP A 1 91 ? 5.586 -7.349 1.711 1.00 82.31 91 ASP A O 1
ATOM 765 N N . PRO A 1 92 ? 4.372 -9.247 1.766 1.00 75.94 92 PRO A N 1
ATOM 766 C CA . PRO A 1 92 ? 5.418 -10.024 2.414 1.00 75.94 92 PRO A CA 1
ATOM 767 C C . PRO A 1 92 ? 6.561 -10.398 1.461 1.00 75.94 92 PRO A C 1
ATOM 769 O O . PRO A 1 92 ? 7.648 -10.736 1.944 1.00 75.94 92 PRO A O 1
ATOM 772 N N . ASP A 1 93 ? 6.328 -10.380 0.146 1.00 71.19 93 ASP A N 1
ATOM 773 C CA . ASP A 1 93 ? 7.345 -10.611 -0.881 1.00 71.19 93 ASP A CA 1
ATOM 774 C C . ASP A 1 93 ? 8.072 -9.308 -1.250 1.00 71.19 93 ASP A C 1
ATOM 776 O O . ASP A 1 93 ? 9.260 -9.347 -1.579 1.00 71.19 93 ASP A O 1
ATOM 780 N N . TYR A 1 94 ? 7.423 -8.152 -1.061 1.00 70.94 94 TYR A N 1
ATOM 781 C CA . TYR A 1 94 ? 8.010 -6.831 -1.278 1.00 70.94 94 TYR A CA 1
ATOM 782 C C . TYR A 1 94 ? 9.251 -6.578 -0.404 1.00 70.94 94 TYR A C 1
ATOM 784 O O . TYR A 1 94 ? 9.195 -6.276 0.800 1.00 70.94 94 TYR A O 1
ATOM 792 N N . LYS A 1 95 ? 10.417 -6.659 -1.054 1.00 66.38 95 LYS A N 1
ATOM 793 C CA . LYS A 1 95 ? 11.743 -6.476 -0.441 1.00 66.38 95 LYS A CA 1
ATOM 794 C C . LYS A 1 95 ? 12.277 -5.046 -0.493 1.00 66.38 95 LYS A C 1
ATOM 796 O O . LYS A 1 95 ? 13.401 -4.839 -0.034 1.00 66.38 95 LYS A O 1
ATOM 801 N N . GLY A 1 96 ? 11.517 -4.095 -1.037 1.00 60.88 96 GLY A N 1
ATOM 802 C CA . GLY A 1 96 ? 11.927 -2.692 -1.110 1.00 60.88 96 GLY A CA 1
ATOM 803 C C . GLY A 1 96 ? 12.062 -2.043 0.274 1.00 60.88 96 GLY A C 1
ATOM 804 O O . GLY A 1 96 ? 11.367 -2.417 1.222 1.00 60.88 96 GLY A O 1
ATOM 805 N N . GLU A 1 97 ? 13.002 -1.109 0.410 1.00 51.09 97 GLU A N 1
ATOM 806 C CA . GLU A 1 97 ? 13.385 -0.447 1.675 1.00 51.09 97 GLU A CA 1
ATOM 807 C C . GLU A 1 97 ? 12.514 0.764 2.028 1.00 51.09 97 GLU A C 1
ATOM 809 O O . GLU A 1 97 ? 12.261 1.606 1.140 1.00 51.09 97 GLU A O 1
#

Foldseek 3Di:
DPWWKKKWKKWKWWDDPVRDIDTDIAIFIDIDDVVNVPPAPVSCVVCVVVVVVVCNRVRCVVVVVRVVVVTDMDIDTAFMATPVRHTRDGDPVDPDD

Secondary structure (DSSP, 8-state):
---EEEEEEEEEEEE-TTS-EEEEEEEEEEEE-TTT---SHHHHHHHHHHHGGGTTT-TTTTTHHHHTTT-EEEEEEEEEEETT--EEEE-SS----